Protein AF-A0A8T4J0T5-F1 (afdb_monomer_lite)

Secondary structure (DSSP, 8-state):
--TT-SSHHHHHHHHTT-----HHHHHHHHHHHSTT--SPPPPEEEEEETT-SSS-THHHHHHHHHHHHHHT--SS-SEEEEETTTEEEEEEE-TTSSEEEEEEEETT--SSEEEBGGGTB---BTTEEET--HHHHHHHHTT---

pLDDT: mean 92.58, std 10.14, range [42.34, 98.81]

InterPro domains:
  IPR029058 Alpha/Beta hydrolase fold [SSF53474] (4-144)

Organism: NCBI:txid299421

Sequence (146 aa):
QEYAASTVLAAYSCMNPGVTKTAAQWGGLVRSAYPAYTGPRPAVSVWHGTADATVVPRNAAESVKQWTDALGADQSADGTEALPGGTTRTDYTGPDGSVAVRSYLVQGMGHGTPVRPGEGCGVAGAHFLDAICSSRYIARDWGLTG

Foldseek 3Di:
DFLQDPDPVSVQVCQPPRDDDALCVLLVSVCVVPVPDPDQDAAEEAEDECAAPRRHPVVLLVVLSNQCSNQAWDSDFPDWDQDWLRKIKTFIAHPVRATRYIYIYHYPDYAADEFDVVVVQDDDDPRYHHGDNPVVVVCVSRVNPD

Structure (mmCIF, N/CA/C/O backbone):
data_AF-A0A8T4J0T5-F1
#
_entry.id   AF-A0A8T4J0T5-F1
#
loop_
_atom_site.group_PDB
_atom_site.id
_atom_site.type_symbol
_atom_site.label_atom_id
_atom_site.label_alt_id
_atom_site.label_comp_id
_atom_site.label_asym_id
_atom_site.label_entity_id
_atom_site.label_seq_id
_atom_site.pdbx_PDB_ins_code
_atom_site.Cartn_x
_atom_site.Cartn_y
_atom_site.Cartn_z
_atom_site.occupancy
_atom_site.B_iso_or_equiv
_atom_site.auth_seq_id
_atom_site.auth_comp_id
_atom_site.auth_asym_id
_atom_site.auth_atom_id
_atom_site.pdbx_PDB_model_num
ATOM 1 N N . GLN A 1 1 ? -9.525 -0.114 -2.665 1.00 42.34 1 GLN A N 1
ATOM 2 C CA . GLN A 1 1 ? -10.249 1.089 -3.124 1.00 42.34 1 GLN A CA 1
ATOM 3 C C . GLN A 1 1 ? -10.036 2.170 -2.084 1.00 42.34 1 GLN A C 1
ATOM 5 O O . GLN A 1 1 ? -10.273 1.893 -0.915 1.00 42.34 1 GLN A O 1
ATOM 10 N N . GLU A 1 2 ? -9.542 3.336 -2.490 1.00 49.06 2 GLU A N 1
ATOM 11 C CA . GLU A 1 2 ? -9.327 4.488 -1.611 1.00 49.06 2 GLU A CA 1
ATOM 12 C C . GLU A 1 2 ? -10.609 5.340 -1.595 1.00 49.06 2 GLU A C 1
ATOM 14 O O . GLU A 1 2 ? -11.077 5.767 -2.649 1.00 49.06 2 GLU A O 1
ATOM 19 N N . TYR A 1 3 ? -11.225 5.561 -0.426 1.00 58.06 3 TYR A N 1
ATOM 20 C CA . TYR A 1 3 ? -12.492 6.310 -0.275 1.00 58.06 3 TYR A CA 1
ATOM 21 C C . TYR A 1 3 ? -12.342 7.834 -0.438 1.00 58.06 3 TYR A C 1
ATOM 23 O O . TYR A 1 3 ? -12.866 8.621 0.346 1.00 58.06 3 TYR A O 1
ATOM 31 N N . ALA A 1 4 ? -11.577 8.269 -1.433 1.00 56.91 4 ALA A N 1
ATOM 32 C CA . ALA A 1 4 ? -11.151 9.652 -1.590 1.00 56.91 4 ALA A CA 1
ATOM 33 C C . ALA A 1 4 ? -12.061 10.492 -2.502 1.00 56.91 4 ALA A C 1
ATOM 35 O O . ALA A 1 4 ? -12.024 11.721 -2.434 1.00 56.91 4 ALA A O 1
ATOM 36 N N . ALA A 1 5 ? -12.907 9.859 -3.321 1.00 60.88 5 ALA A N 1
ATOM 37 C CA . ALA A 1 5 ? -13.646 10.548 -4.372 1.00 60.88 5 ALA A CA 1
ATOM 38 C C . ALA A 1 5 ? -15.096 10.073 -4.518 1.00 60.88 5 ALA A C 1
ATOM 40 O O . ALA A 1 5 ? -15.370 8.879 -4.593 1.00 60.88 5 ALA A O 1
ATOM 41 N N . SER A 1 6 ? -16.018 11.032 -4.632 1.00 71.38 6 SER A N 1
ATOM 42 C CA . SER A 1 6 ? -17.428 10.817 -4.998 1.00 71.38 6 SER A CA 1
ATOM 43 C C . SER A 1 6 ? -17.765 11.318 -6.411 1.00 71.38 6 SER A C 1
ATOM 45 O O . SER A 1 6 ? -18.902 11.199 -6.858 1.00 71.38 6 SER A O 1
ATOM 47 N N . THR A 1 7 ? -16.783 11.878 -7.127 1.00 72.12 7 THR A N 1
ATOM 48 C CA . THR A 1 7 ? -16.911 12.371 -8.507 1.00 72.12 7 THR A CA 1
ATOM 49 C C . THR A 1 7 ? -15.659 12.035 -9.315 1.00 72.12 7 THR A C 1
ATOM 51 O O . THR A 1 7 ? -14.591 11.808 -8.749 1.00 72.12 7 THR A O 1
ATOM 54 N N . VAL A 1 8 ? -15.764 12.051 -10.648 1.00 68.62 8 VAL A N 1
ATOM 55 C CA . VAL A 1 8 ? -14.625 11.814 -11.557 1.00 68.62 8 VAL A CA 1
ATOM 56 C C . VAL A 1 8 ? -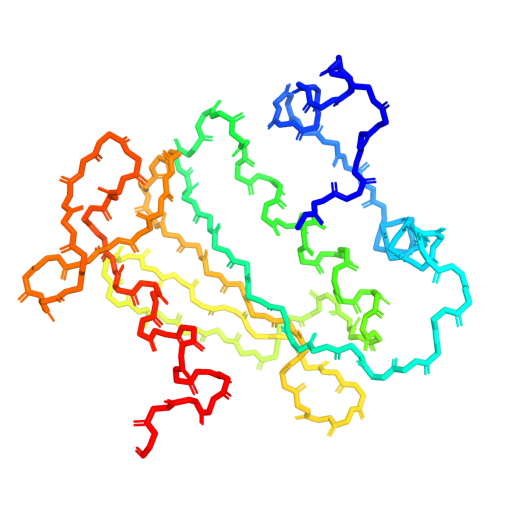13.524 12.867 -11.374 1.00 68.62 8 VAL A C 1
ATOM 58 O O . VAL A 1 8 ? -12.347 12.527 -11.329 1.00 68.62 8 VAL A O 1
ATOM 61 N N . LEU A 1 9 ? -13.891 14.140 -11.201 1.00 66.12 9 LEU A N 1
ATOM 62 C CA . LEU A 1 9 ? -12.926 15.215 -10.939 1.00 66.12 9 LEU A CA 1
ATOM 63 C C . LEU A 1 9 ? -12.209 15.020 -9.600 1.00 66.12 9 LEU A C 1
ATOM 65 O O . LEU A 1 9 ? -10.990 15.164 -9.533 1.00 66.12 9 LEU A O 1
ATOM 69 N N . ALA A 1 10 ? -12.944 14.625 -8.555 1.00 72.44 10 ALA A N 1
ATOM 70 C CA . ALA A 1 10 ? -12.334 14.271 -7.280 1.00 72.44 10 ALA A CA 1
ATOM 71 C C . ALA A 1 10 ? -11.405 13.060 -7.432 1.00 72.44 10 ALA A C 1
ATOM 73 O O . ALA A 1 10 ? -10.322 13.067 -6.858 1.00 72.44 10 ALA A O 1
ATOM 74 N N . ALA A 1 11 ? -11.773 12.062 -8.244 1.00 71.31 11 ALA A N 1
ATOM 75 C CA . ALA A 1 11 ? -10.939 10.890 -8.494 1.00 71.31 11 ALA A CA 1
ATOM 76 C C . ALA A 1 11 ? -9.603 11.285 -9.133 1.00 71.31 11 ALA A C 1
ATOM 78 O O . ALA A 1 11 ? -8.561 10.872 -8.633 1.00 71.31 11 ALA A O 1
ATOM 79 N N . TYR A 1 12 ? -9.611 12.165 -10.141 1.00 69.88 12 TYR A N 1
ATOM 80 C CA . TYR A 1 12 ? -8.373 12.684 -10.728 1.00 69.88 12 TYR A CA 1
ATOM 81 C C . TYR A 1 12 ? -7.497 13.401 -9.699 1.00 69.88 12 TYR A C 1
ATOM 83 O O . TYR A 1 12 ? -6.310 13.104 -9.622 1.00 69.88 12 TYR A O 1
ATOM 91 N N . SER A 1 13 ? -8.067 14.267 -8.855 1.00 79.75 13 SER A N 1
ATOM 92 C CA . SER A 1 13 ? -7.298 14.941 -7.797 1.00 79.75 13 SER A CA 1
ATOM 93 C C . SER A 1 13 ? -6.746 13.976 -6.741 1.00 79.75 13 SER A C 1
ATOM 95 O O . SER A 1 13 ? -5.661 14.207 -6.209 1.00 79.75 13 SER A O 1
ATOM 97 N N . CYS A 1 14 ? -7.464 12.888 -6.448 1.00 81.56 14 CYS A N 1
ATOM 98 C CA . CYS A 1 14 ? -7.005 11.836 -5.537 1.00 81.56 14 CYS A CA 1
ATOM 99 C C . CYS A 1 14 ? -5.903 10.976 -6.155 1.00 81.56 14 CYS A C 1
ATOM 101 O O . CYS A 1 14 ? -5.002 10.538 -5.456 1.00 81.56 14 CYS A O 1
ATOM 103 N N . MET A 1 15 ? -5.924 10.775 -7.470 1.00 84.00 15 MET A N 1
ATOM 104 C CA . MET A 1 15 ? -4.850 10.073 -8.166 1.00 84.00 15 MET A CA 1
ATOM 105 C C . MET A 1 15 ? -3.587 10.942 -8.252 1.00 84.00 15 MET A C 1
ATOM 107 O O . MET A 1 15 ? -2.495 10.491 -7.904 1.00 84.00 15 MET A O 1
ATOM 111 N N . ASN A 1 16 ? -3.731 12.203 -8.669 1.00 85.75 16 ASN A N 1
ATOM 112 C CA . ASN A 1 16 ? -2.635 13.153 -8.842 1.00 85.75 16 ASN A CA 1
ATOM 113 C C . ASN A 1 16 ? -3.171 14.600 -8.703 1.00 85.75 16 ASN A C 1
ATOM 115 O O . ASN A 1 16 ? -4.074 14.982 -9.451 1.00 85.75 16 ASN A O 1
ATOM 119 N N . PRO A 1 17 ? -2.671 15.419 -7.754 1.00 84.31 17 PRO A N 1
ATOM 120 C CA . PRO A 1 17 ? -1.453 15.247 -6.945 1.00 84.31 17 PRO A CA 1
ATOM 121 C C . PRO A 1 17 ? -1.611 14.375 -5.689 1.00 84.31 17 PRO A C 1
ATOM 123 O O . PRO A 1 17 ? -0.664 14.256 -4.908 1.00 84.31 17 PRO A O 1
ATOM 126 N N . GLY A 1 18 ? -2.779 13.767 -5.480 1.00 86.31 18 GLY A N 1
ATOM 127 C CA . GLY A 1 18 ? -3.093 13.032 -4.260 1.00 86.31 18 GLY A CA 1
ATOM 128 C C . GLY A 1 18 ? -3.748 13.918 -3.206 1.00 86.31 18 GLY A C 1
ATOM 129 O O . GLY A 1 18 ? -3.552 15.135 -3.165 1.00 86.31 18 GLY A O 1
ATOM 130 N N . VAL A 1 19 ? -4.530 13.298 -2.324 1.00 90.06 19 VAL A N 1
ATOM 131 C CA . VAL A 1 19 ? -5.173 13.977 -1.191 1.00 90.06 19 VAL A CA 1
ATOM 132 C C . VAL A 1 19 ? -4.556 13.457 0.095 1.00 90.06 19 VAL A C 1
ATOM 134 O O . VAL A 1 19 ? -4.463 12.258 0.300 1.00 90.06 19 VAL A O 1
ATOM 137 N N . THR A 1 20 ? -4.142 14.356 0.984 1.00 93.00 20 THR A N 1
ATOM 138 C CA . THR A 1 20 ? -3.657 13.977 2.317 1.00 93.00 20 THR A CA 1
ATOM 139 C C . THR A 1 20 ? -4.767 14.148 3.343 1.00 93.00 20 THR A C 1
ATOM 141 O O . THR A 1 20 ? -5.419 15.195 3.383 1.00 93.00 20 THR A O 1
ATOM 144 N N . LYS A 1 21 ? -4.964 13.139 4.193 1.00 93.75 21 LYS A N 1
ATOM 145 C CA . LYS A 1 21 ? -5.835 13.226 5.374 1.00 93.75 21 LYS A CA 1
ATOM 146 C C . LYS A 1 21 ? -5.154 12.605 6.591 1.00 93.75 21 LYS A C 1
ATOM 148 O O . LYS A 1 21 ? -4.099 11.970 6.491 1.00 93.75 21 LYS A O 1
ATOM 153 N N . THR A 1 22 ? -5.746 12.814 7.762 1.00 97.31 22 THR A N 1
ATOM 154 C CA . THR A 1 22 ? -5.371 12.053 8.958 1.00 97.31 22 THR A CA 1
ATOM 155 C C . THR A 1 22 ? -5.879 10.614 8.843 1.00 97.31 22 THR A C 1
ATOM 157 O O . THR A 1 22 ? -6.843 10.344 8.124 1.00 97.31 22 THR A O 1
ATOM 160 N N . ALA A 1 23 ? -5.256 9.686 9.573 1.00 97.19 23 ALA A N 1
ATOM 161 C CA . ALA A 1 23 ? -5.696 8.292 9.616 1.00 97.19 23 ALA A CA 1
ATOM 162 C C . ALA A 1 23 ? -7.171 8.181 10.056 1.00 97.19 23 ALA A C 1
ATOM 164 O O . ALA A 1 23 ? -7.972 7.573 9.352 1.00 97.19 23 ALA A O 1
ATOM 165 N N . ALA A 1 24 ? -7.563 8.921 11.101 1.00 97.44 24 ALA A N 1
ATOM 166 C CA . ALA A 1 24 ? -8.946 8.993 11.582 1.00 97.44 24 ALA A CA 1
ATOM 167 C C . ALA A 1 24 ? -9.947 9.489 10.526 1.00 97.44 24 ALA A C 1
ATOM 169 O O . ALA A 1 24 ? -11.058 8.968 10.422 1.00 97.44 24 ALA A O 1
ATOM 170 N N . GLN A 1 25 ? -9.569 10.486 9.718 1.00 96.56 25 GLN A N 1
ATOM 171 C CA . GLN A 1 25 ? -10.407 10.950 8.609 1.00 96.56 25 GLN A CA 1
ATOM 172 C C . GLN A 1 25 ? -10.558 9.861 7.544 1.00 96.56 25 GLN A C 1
ATOM 174 O O . GLN A 1 25 ? -11.664 9.633 7.053 1.00 96.56 25 GLN A O 1
ATOM 179 N N . TRP A 1 26 ? -9.471 9.170 7.198 1.00 97.00 26 TRP A N 1
ATOM 180 C CA . TRP A 1 26 ? -9.515 8.105 6.206 1.00 97.00 26 TRP A CA 1
ATOM 181 C C . TRP A 1 26 ? -10.298 6.875 6.663 1.00 97.00 26 TRP A C 1
ATOM 183 O O . TRP A 1 26 ? -11.171 6.410 5.928 1.00 97.00 26 TRP A O 1
ATOM 193 N N . GLY A 1 27 ? -10.030 6.351 7.857 1.00 95.56 27 GLY A N 1
ATOM 194 C CA . GLY A 1 27 ? -10.774 5.209 8.382 1.00 95.56 27 GLY A CA 1
ATOM 195 C C . GLY A 1 27 ? -12.221 5.572 8.713 1.00 95.56 27 GLY A C 1
ATOM 196 O O . GLY A 1 27 ? -13.119 4.745 8.543 1.00 95.56 27 GLY A O 1
ATOM 197 N N . GLY A 1 28 ? -12.493 6.837 9.057 1.00 95.25 28 GLY A N 1
ATOM 198 C CA . GLY A 1 28 ? -13.850 7.371 9.140 1.00 95.25 28 GLY A CA 1
ATOM 199 C C . GLY A 1 28 ? -14.612 7.184 7.829 1.00 95.25 28 GLY A C 1
ATOM 200 O O . GLY A 1 28 ? -15.734 6.678 7.847 1.00 95.25 28 GLY A O 1
ATOM 201 N N . LEU A 1 29 ? -13.991 7.497 6.686 1.00 94.75 29 LEU A N 1
ATOM 202 C CA . LEU A 1 29 ? -14.593 7.295 5.361 1.00 94.75 29 LEU A CA 1
ATOM 203 C C . LEU A 1 29 ? -14.853 5.808 5.065 1.00 94.75 29 LEU A C 1
ATOM 205 O O . LEU A 1 29 ? -15.932 5.475 4.578 1.00 94.75 29 LEU A O 1
ATOM 209 N N . VAL A 1 30 ? -13.934 4.909 5.438 1.00 94.31 30 VAL A N 1
ATOM 210 C CA . VAL A 1 30 ? -14.129 3.449 5.304 1.00 94.31 30 VAL A CA 1
ATOM 211 C C . VAL A 1 30 ? -15.346 2.974 6.102 1.00 94.31 30 VAL A C 1
ATOM 213 O O . VAL A 1 30 ? -16.188 2.246 5.579 1.00 94.31 30 VAL A O 1
ATOM 216 N N . ARG A 1 31 ? -15.465 3.390 7.370 1.00 92.62 31 ARG A N 1
ATOM 217 C CA . ARG A 1 31 ? -16.602 3.028 8.237 1.00 92.62 31 ARG A CA 1
ATOM 218 C C . ARG A 1 31 ? -17.917 3.626 7.728 1.00 92.62 31 ARG A C 1
ATOM 220 O O . ARG A 1 31 ? -18.945 2.957 7.757 1.00 92.62 31 ARG A O 1
ATOM 227 N N . SER A 1 32 ? -17.867 4.848 7.200 1.00 93.19 32 SER A N 1
ATOM 228 C CA . SER A 1 32 ? -19.027 5.556 6.641 1.00 93.19 32 SER A CA 1
ATOM 229 C C . SER A 1 32 ? -19.551 4.929 5.350 1.00 93.19 32 SER A C 1
ATOM 231 O O . SER A 1 32 ? -20.730 5.072 5.042 1.00 93.19 32 SER A O 1
ATOM 233 N N . ALA A 1 33 ? -18.698 4.235 4.592 1.00 91.38 33 ALA A N 1
ATOM 234 C CA . ALA A 1 33 ? -19.082 3.627 3.323 1.00 91.38 33 ALA A CA 1
ATOM 235 C C . ALA A 1 33 ? -20.084 2.474 3.477 1.00 91.38 33 ALA A C 1
ATOM 237 O O . ALA A 1 33 ? -20.888 2.237 2.578 1.00 91.38 33 ALA A O 1
ATOM 238 N N . TYR A 1 34 ? -20.063 1.775 4.617 1.00 91.38 34 TYR A N 1
ATOM 239 C CA . TYR A 1 34 ? -21.098 0.807 4.970 1.00 91.38 34 TYR A CA 1
ATOM 240 C C . TYR A 1 34 ? -21.332 0.785 6.494 1.00 91.38 34 TYR A C 1
ATOM 242 O O . TYR A 1 34 ? -20.795 -0.082 7.186 1.00 91.38 34 TYR A O 1
ATOM 250 N N . PRO A 1 35 ? -22.142 1.720 7.032 1.00 90.62 35 PRO A N 1
ATOM 251 C CA . PRO A 1 35 ? -22.261 1.940 8.479 1.00 90.62 35 PRO A CA 1
ATOM 252 C C . PRO A 1 35 ? -22.851 0.762 9.262 1.00 90.62 35 PRO A C 1
ATOM 254 O O . PRO A 1 35 ? -22.573 0.610 10.445 1.00 90.62 35 PRO A O 1
ATOM 257 N N . ALA A 1 36 ? -23.669 -0.073 8.614 1.00 93.69 36 ALA A N 1
ATOM 258 C CA . ALA A 1 36 ? -24.295 -1.235 9.246 1.00 93.69 36 ALA A CA 1
ATOM 259 C C . ALA A 1 36 ? -23.351 -2.447 9.369 1.00 93.69 36 ALA A C 1
ATOM 261 O O . ALA A 1 36 ? -23.724 -3.459 9.958 1.00 93.69 36 ALA A O 1
ATOM 262 N N . TYR A 1 37 ? -22.148 -2.379 8.795 1.00 91.62 37 TYR A N 1
ATOM 263 C CA . TYR A 1 37 ? -21.196 -3.479 8.837 1.00 91.62 37 TYR A CA 1
ATOM 264 C C . TYR A 1 37 ? -20.456 -3.534 10.174 1.00 91.62 37 TYR A C 1
ATOM 266 O O . TYR A 1 37 ? -19.661 -2.651 10.493 1.00 91.62 37 TYR A O 1
ATOM 274 N N . THR A 1 38 ? -20.666 -4.619 10.912 1.00 88.50 38 THR A N 1
ATOM 275 C CA . THR A 1 38 ? -20.026 -4.893 12.210 1.00 88.50 38 THR A CA 1
ATOM 276 C C . THR A 1 38 ? -19.181 -6.171 12.204 1.00 88.50 38 THR A C 1
ATOM 278 O O . THR A 1 38 ? -18.681 -6.587 13.246 1.00 88.50 38 THR A O 1
ATOM 281 N N . GLY A 1 39 ? -19.035 -6.811 11.039 1.00 90.50 39 GLY A N 1
ATOM 282 C CA . GLY A 1 39 ? -18.262 -8.042 10.876 1.00 90.50 39 GLY A CA 1
ATOM 283 C C . GLY A 1 39 ? -16.742 -7.822 10.834 1.00 90.50 39 GLY A C 1
ATOM 284 O O . GLY A 1 39 ? -16.274 -6.681 10.769 1.00 90.50 39 GLY A O 1
ATOM 285 N N . PRO A 1 40 ? -15.957 -8.914 10.838 1.00 89.31 40 PRO A N 1
ATOM 286 C CA . PRO A 1 40 ? -14.503 -8.845 10.742 1.00 89.31 40 PRO A CA 1
ATOM 287 C C . PRO A 1 40 ? -14.060 -8.397 9.347 1.00 89.31 40 PRO A C 1
ATOM 289 O O . PRO A 1 40 ? -14.470 -8.976 8.340 1.00 89.31 40 PRO A O 1
ATOM 292 N N . ARG A 1 41 ? -13.176 -7.399 9.281 1.00 91.19 41 ARG A N 1
ATOM 293 C CA . ARG A 1 41 ? -12.542 -6.970 8.029 1.00 91.19 41 ARG A CA 1
ATOM 294 C C . ARG A 1 41 ? -11.260 -7.775 7.785 1.00 91.19 41 ARG A C 1
ATOM 296 O O . ARG A 1 41 ? -10.513 -7.981 8.737 1.00 91.19 41 ARG A O 1
ATOM 303 N N . PRO A 1 42 ? -10.986 -8.216 6.544 1.00 92.44 42 PRO A N 1
ATOM 304 C CA . PRO A 1 42 ? -9.753 -8.930 6.238 1.00 92.44 42 PRO A CA 1
ATOM 305 C C . PRO A 1 42 ? -8.540 -7.992 6.280 1.00 92.44 42 PRO A C 1
ATOM 307 O O . PRO A 1 42 ? -8.677 -6.776 6.119 1.00 92.44 42 PRO A O 1
ATOM 310 N N . ALA A 1 43 ? -7.352 -8.582 6.416 1.00 96.19 43 ALA A N 1
ATOM 311 C CA . ALA A 1 43 ? -6.089 -7.878 6.237 1.00 96.19 43 ALA A CA 1
ATOM 312 C C . ALA A 1 43 ? -5.969 -7.279 4.824 1.00 96.19 43 ALA A C 1
ATOM 314 O O . ALA A 1 43 ? -6.470 -7.839 3.843 1.00 96.19 43 ALA A O 1
ATOM 315 N N . VAL A 1 44 ? -5.271 -6.149 4.705 1.00 98.06 44 VAL A N 1
ATOM 316 C CA . VAL A 1 44 ? -5.141 -5.396 3.450 1.00 98.06 44 VAL A CA 1
ATOM 317 C C . VAL A 1 44 ? -3.706 -5.404 2.941 1.00 98.06 44 VAL A C 1
ATOM 319 O O . VAL A 1 44 ? -2.767 -5.100 3.672 1.00 98.06 44 VAL A O 1
ATOM 322 N N . SER A 1 45 ? -3.549 -5.701 1.650 1.00 98.12 45 SER A N 1
ATOM 323 C CA . SER A 1 45 ? -2.275 -5.622 0.936 1.00 98.12 45 SER A CA 1
ATOM 324 C C . SER A 1 45 ? -2.258 -4.396 0.018 1.00 98.12 45 SER A C 1
ATOM 326 O O . SER A 1 45 ? -3.118 -4.258 -0.853 1.00 98.12 45 SER A O 1
ATOM 328 N N . VAL A 1 46 ? -1.293 -3.499 0.221 1.00 98.31 46 VAL A N 1
ATOM 329 C CA . VAL A 1 46 ? -1.086 -2.277 -0.569 1.00 98.31 46 VAL A CA 1
ATOM 330 C C . VAL A 1 46 ? 0.150 -2.470 -1.441 1.00 98.31 46 VAL A C 1
ATOM 332 O O . VAL A 1 46 ? 1.217 -2.759 -0.917 1.00 98.31 46 VAL A O 1
ATOM 335 N N . TRP A 1 47 ? 0.022 -2.295 -2.756 1.00 98.44 47 TRP A N 1
ATOM 336 C CA . TRP A 1 47 ? 1.130 -2.410 -3.712 1.00 98.44 47 TRP A CA 1
ATOM 337 C C . TRP A 1 47 ? 1.257 -1.122 -4.508 1.00 98.44 47 TRP A C 1
ATOM 339 O O . TRP A 1 47 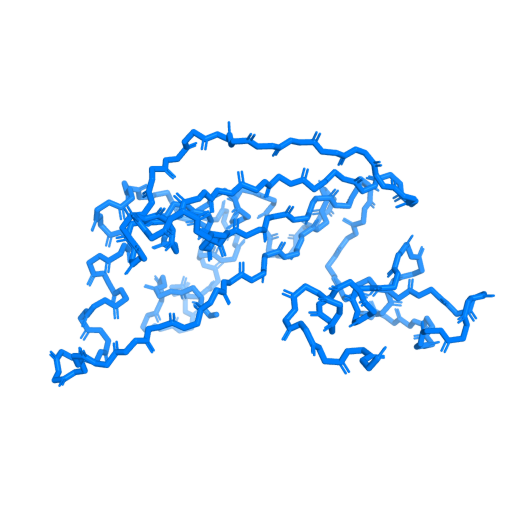? 0.272 -0.669 -5.088 1.00 98.44 47 TRP A O 1
ATOM 349 N N . HIS A 1 48 ? 2.461 -0.550 -4.562 1.00 98.50 48 HIS A N 1
ATOM 350 C CA . HIS A 1 48 ? 2.690 0.705 -5.274 1.00 98.50 48 HIS A CA 1
ATOM 351 C C . HIS A 1 48 ? 4.091 0.791 -5.875 1.00 98.50 48 HIS A C 1
ATOM 353 O O . HIS A 1 48 ? 5.071 0.363 -5.266 1.00 98.50 48 HIS A O 1
ATOM 359 N N . GLY A 1 49 ? 4.198 1.379 -7.066 1.00 98.12 49 GLY A N 1
ATOM 360 C CA . GLY A 1 49 ? 5.478 1.674 -7.707 1.00 98.12 49 GLY A CA 1
ATOM 361 C C . GLY A 1 49 ? 6.010 3.062 -7.347 1.00 98.12 49 GLY A C 1
ATOM 362 O O . GLY A 1 49 ? 5.274 4.046 -7.381 1.00 98.12 49 GLY A O 1
ATOM 363 N N . THR A 1 50 ? 7.297 3.194 -7.020 1.00 98.25 50 THR A N 1
ATOM 364 C CA . THR A 1 50 ? 7.846 4.499 -6.593 1.00 98.25 50 THR A CA 1
ATOM 365 C C . THR A 1 50 ? 7.990 5.520 -7.729 1.00 98.25 50 THR A C 1
ATOM 367 O O . THR A 1 50 ? 8.321 6.671 -7.459 1.00 98.25 50 THR A O 1
ATOM 370 N N . ALA A 1 51 ? 7.778 5.115 -8.983 1.00 97.56 51 ALA A N 1
ATOM 371 C CA . ALA A 1 51 ? 7.813 5.971 -10.169 1.00 97.56 51 ALA A CA 1
ATOM 372 C C . ALA A 1 51 ? 6.427 6.111 -10.835 1.00 97.56 51 ALA A C 1
ATOM 374 O O . ALA A 1 51 ? 6.333 6.516 -11.994 1.00 97.56 51 ALA A O 1
ATOM 375 N N . ASP A 1 52 ? 5.345 5.763 -10.131 1.00 97.25 52 ASP A N 1
ATOM 376 C CA . ASP A 1 52 ? 3.980 5.917 -10.636 1.00 97.25 52 ASP A CA 1
ATOM 377 C C . ASP A 1 52 ? 3.612 7.406 -10.797 1.00 97.25 52 ASP A C 1
ATOM 379 O O . ASP A 1 52 ? 3.497 8.152 -9.825 1.00 97.25 52 ASP A O 1
ATOM 383 N N . ALA A 1 53 ? 3.437 7.846 -12.044 1.00 94.69 53 ALA A N 1
ATOM 384 C CA . ALA A 1 53 ? 3.036 9.213 -12.382 1.00 94.69 53 ALA A CA 1
ATOM 385 C C . ALA A 1 53 ? 1.512 9.381 -12.553 1.00 94.69 53 ALA A C 1
ATOM 387 O O . ALA A 1 53 ? 1.024 10.506 -12.695 1.00 94.69 53 ALA A O 1
ATOM 388 N N . THR A 1 54 ? 0.755 8.281 -12.551 1.00 93.44 54 THR A N 1
ATOM 389 C CA . THR A 1 54 ? -0.704 8.265 -12.708 1.00 93.44 54 THR A CA 1
ATOM 390 C C . THR A 1 54 ? -1.386 8.344 -11.350 1.00 93.44 54 THR A C 1
ATOM 392 O O . THR A 1 54 ? -2.216 9.224 -11.137 1.00 93.44 54 THR A O 1
ATOM 395 N N . VAL A 1 55 ? -1.004 7.465 -10.424 1.00 95.25 55 VAL A N 1
ATOM 396 C CA . VAL A 1 55 ? -1.419 7.496 -9.022 1.00 95.25 55 VAL A CA 1
ATOM 397 C C . VAL A 1 55 ? -0.162 7.713 -8.203 1.00 95.25 55 VAL A C 1
ATOM 399 O O . VAL A 1 55 ? 0.618 6.789 -7.999 1.00 95.25 55 VAL A O 1
ATOM 402 N N . VAL A 1 56 ? 0.075 8.946 -7.761 1.00 95.38 56 VAL A N 1
ATOM 403 C CA . VAL A 1 56 ? 1.391 9.309 -7.213 1.00 95.38 56 VAL A CA 1
ATOM 404 C C . VAL A 1 56 ? 1.754 8.467 -5.978 1.00 95.38 56 VAL A C 1
ATOM 406 O O . VAL A 1 56 ? 0.856 8.117 -5.205 1.00 95.38 56 VAL A O 1
ATOM 409 N N . PRO A 1 57 ? 3.048 8.182 -5.712 1.00 95.88 57 PRO A N 1
ATOM 410 C CA . PRO A 1 57 ? 3.461 7.243 -4.659 1.00 95.88 57 PRO A CA 1
ATOM 411 C C . PRO A 1 57 ? 3.002 7.618 -3.245 1.00 95.88 57 PRO A C 1
ATOM 413 O O . PRO A 1 57 ? 2.918 6.763 -2.366 1.00 95.88 57 PRO A O 1
ATOM 416 N N . ARG A 1 58 ? 2.657 8.892 -3.014 1.00 95.19 58 ARG A N 1
ATOM 417 C CA . ARG A 1 58 ? 2.037 9.358 -1.765 1.00 95.19 58 ARG A CA 1
ATOM 418 C C . ARG A 1 58 ? 0.774 8.564 -1.410 1.00 95.19 58 ARG A C 1
ATOM 420 O O . ARG A 1 58 ? 0.553 8.317 -0.229 1.00 95.19 58 ARG A O 1
ATOM 427 N N . ASN A 1 59 ? -0.016 8.139 -2.397 1.00 96.25 59 ASN A N 1
ATOM 428 C CA . ASN A 1 59 ? -1.260 7.401 -2.159 1.00 96.25 59 ASN A CA 1
ATOM 429 C C . ASN A 1 59 ? -1.025 6.038 -1.484 1.00 96.25 59 ASN A C 1
ATOM 431 O O . ASN A 1 59 ? -1.901 5.554 -0.771 1.00 96.25 59 ASN A O 1
ATOM 435 N N . ALA A 1 60 ? 0.173 5.450 -1.601 1.00 96.81 60 ALA A N 1
ATOM 436 C CA . ALA A 1 60 ? 0.530 4.257 -0.834 1.00 96.81 60 ALA A CA 1
ATOM 437 C C . ALA A 1 60 ? 0.512 4.535 0.679 1.00 96.81 60 ALA A C 1
ATOM 439 O O . ALA A 1 60 ? -0.058 3.769 1.455 1.00 96.81 60 ALA A O 1
ATOM 440 N N . ALA A 1 61 ? 1.083 5.668 1.102 1.00 97.00 61 ALA A N 1
ATOM 441 C CA . ALA A 1 61 ? 1.088 6.081 2.504 1.00 97.00 61 ALA A CA 1
ATOM 442 C C . ALA A 1 61 ? -0.316 6.476 2.991 1.00 97.00 61 ALA A C 1
ATOM 444 O O . ALA A 1 61 ? -0.683 6.172 4.125 1.00 97.00 61 ALA A O 1
ATOM 445 N N . GLU A 1 62 ? -1.126 7.113 2.142 1.00 97.81 62 GLU A N 1
ATOM 446 C CA . GLU A 1 62 ? -2.523 7.433 2.470 1.00 97.81 62 GLU A CA 1
ATOM 447 C C . GLU A 1 62 ? -3.386 6.166 2.592 1.00 97.81 62 GLU A C 1
ATOM 449 O O . GLU A 1 62 ? -4.170 6.049 3.534 1.00 97.81 62 GLU A O 1
ATOM 454 N N . SER A 1 63 ? -3.155 5.160 1.743 1.00 98.00 63 SER A N 1
ATOM 455 C CA . SER A 1 63 ? -3.773 3.835 1.863 1.00 98.00 63 SER A CA 1
ATOM 456 C C . SER A 1 63 ? -3.376 3.133 3.165 1.00 98.00 63 SER A C 1
ATOM 458 O O . SER A 1 63 ? -4.237 2.577 3.845 1.00 98.00 63 SER A O 1
ATOM 460 N N . VAL A 1 64 ? -2.102 3.196 3.570 1.00 98.44 64 VAL A N 1
ATOM 461 C CA . VAL A 1 64 ? -1.667 2.665 4.874 1.00 98.44 64 VAL A CA 1
ATOM 462 C C . VAL A 1 64 ? -2.404 3.366 6.016 1.00 98.44 64 VAL A C 1
ATOM 464 O O . VAL A 1 64 ? -2.986 2.686 6.857 1.00 98.44 64 VAL A O 1
ATOM 467 N N . LYS A 1 65 ? -2.469 4.706 6.030 1.00 98.44 65 LYS A N 1
ATOM 468 C CA . LYS A 1 65 ? -3.236 5.459 7.044 1.00 98.44 65 LYS A CA 1
ATOM 469 C C . LYS A 1 65 ? -4.705 5.042 7.083 1.00 98.44 65 LYS A C 1
ATOM 471 O O . LYS A 1 65 ? -5.271 4.878 8.157 1.00 98.44 65 LYS A O 1
ATOM 476 N N . GLN A 1 66 ? -5.319 4.889 5.913 1.00 97.81 66 GLN A N 1
ATOM 477 C CA . GLN A 1 66 ? -6.717 4.506 5.788 1.00 97.81 66 GLN A CA 1
ATOM 478 C C . GLN A 1 66 ? -7.003 3.153 6.417 1.00 97.81 66 GLN A C 1
ATOM 480 O O . GLN A 1 66 ? -7.929 3.029 7.218 1.00 97.81 66 GLN A O 1
ATOM 485 N N . TRP A 1 67 ? -6.235 2.142 6.026 1.00 98.06 67 TRP A N 1
ATOM 486 C CA . TRP A 1 67 ? -6.527 0.775 6.423 1.00 98.06 67 TRP A CA 1
ATOM 487 C C . TRP A 1 67 ? -6.051 0.465 7.835 1.00 98.06 67 TRP A C 1
ATOM 489 O O . TRP A 1 67 ? -6.739 -0.278 8.525 1.00 98.06 67 TRP A O 1
ATOM 499 N N . THR A 1 68 ? -4.965 1.084 8.307 1.00 98.31 68 THR A N 1
ATOM 500 C CA . THR A 1 68 ? -4.538 0.941 9.709 1.00 98.31 68 THR A CA 1
ATOM 501 C C . THR A 1 68 ? -5.606 1.484 10.658 1.00 98.31 68 THR A C 1
ATOM 503 O O . THR A 1 68 ? -6.088 0.734 11.501 1.00 98.31 68 THR A O 1
ATOM 506 N N . ASP A 1 69 ? -6.114 2.704 10.440 1.00 97.88 69 ASP A N 1
ATOM 507 C CA . ASP A 1 69 ? -7.214 3.247 11.256 1.00 97.88 69 ASP A CA 1
ATOM 508 C C . ASP A 1 69 ? -8.512 2.435 11.126 1.00 97.88 69 ASP A C 1
ATOM 510 O O . ASP A 1 69 ? -9.220 2.214 12.109 1.00 97.88 69 ASP A O 1
ATOM 514 N N . ALA A 1 70 ? -8.847 1.961 9.920 1.00 96.31 70 ALA A N 1
ATOM 515 C CA . ALA A 1 70 ? -10.048 1.154 9.706 1.00 96.31 70 ALA A CA 1
ATOM 516 C C . ALA A 1 70 ? -9.995 -0.220 10.397 1.00 96.31 70 ALA A C 1
ATOM 518 O O . ALA A 1 70 ? -11.055 -0.765 10.716 1.00 96.31 70 ALA A O 1
ATOM 519 N N . LEU A 1 71 ? -8.794 -0.767 10.603 1.00 96.50 71 LEU A N 1
ATOM 520 C CA . LEU A 1 71 ? -8.544 -2.080 11.206 1.00 96.50 71 LEU A CA 1
ATOM 521 C C . LEU A 1 71 ? -8.054 -1.996 12.663 1.00 96.50 71 LEU A C 1
ATOM 523 O O . LEU A 1 71 ? -7.859 -3.027 13.298 1.00 96.50 71 LEU A O 1
ATOM 527 N N . GLY A 1 72 ? -7.888 -0.787 13.209 1.00 96.19 72 GLY A N 1
ATOM 528 C CA . GLY A 1 72 ? -7.462 -0.565 14.594 1.00 96.19 72 GLY A CA 1
ATOM 529 C C . GLY A 1 72 ? -5.957 -0.720 14.844 1.00 96.19 72 GLY A C 1
ATOM 530 O O . GLY A 1 72 ? -5.562 -0.829 16.000 1.00 96.19 72 GLY A O 1
ATOM 531 N N . ALA A 1 73 ? -5.134 -0.735 13.795 1.00 97.81 73 ALA A N 1
ATOM 532 C CA . ALA A 1 73 ? -3.676 -0.674 13.896 1.00 97.81 73 ALA A CA 1
ATOM 533 C C . ALA A 1 73 ? -3.192 0.786 13.975 1.00 97.81 73 ALA A C 1
ATOM 535 O O . ALA A 1 73 ? -3.890 1.710 13.539 1.00 97.81 73 ALA A O 1
ATOM 536 N N . ASP A 1 74 ? -1.980 1.001 14.485 1.00 96.94 74 ASP A N 1
ATOM 537 C CA . ASP A 1 74 ? -1.312 2.298 14.376 1.00 96.94 74 ASP A CA 1
ATOM 538 C C . ASP A 1 74 ? -0.535 2.428 13.048 1.00 96.94 74 ASP A C 1
ATOM 540 O O . ASP A 1 74 ? -0.594 1.565 12.170 1.00 96.94 74 ASP A O 1
ATOM 544 N N . GLN A 1 75 ? 0.119 3.574 12.841 1.00 96.31 75 GLN A N 1
ATOM 545 C CA . GLN A 1 75 ? 0.907 3.848 11.633 1.00 96.31 75 GLN A CA 1
ATOM 546 C C . GLN A 1 75 ? 2.412 3.593 11.835 1.00 96.31 75 GLN A C 1
ATOM 548 O O . GLN A 1 75 ? 3.215 3.978 10.980 1.00 96.31 75 GLN A O 1
ATOM 553 N N . SER A 1 76 ? 2.806 2.983 12.954 1.00 97.75 76 SER A N 1
ATOM 554 C CA . SER A 1 76 ? 4.174 2.545 13.204 1.00 97.75 76 SER A CA 1
ATOM 555 C C . SER A 1 76 ? 4.414 1.211 12.507 1.00 97.75 76 SER A C 1
ATOM 557 O O . SER A 1 76 ? 3.583 0.313 12.539 1.00 97.75 76 SER A O 1
ATOM 559 N N . ALA A 1 77 ? 5.558 1.079 11.844 1.00 97.94 77 ALA A N 1
ATOM 560 C CA . ALA A 1 77 ? 5.934 -0.192 11.243 1.00 97.94 77 ALA A CA 1
ATOM 561 C C . ALA A 1 77 ? 6.362 -1.181 12.336 1.00 97.94 77 ALA A C 1
ATOM 563 O O . ALA A 1 77 ? 7.255 -0.868 13.123 1.00 97.94 77 ALA A O 1
ATOM 564 N N . ASP A 1 78 ? 5.800 -2.387 12.318 1.00 98.50 78 ASP A N 1
ATOM 565 C CA . ASP A 1 78 ? 6.202 -3.484 13.211 1.00 98.50 78 ASP A CA 1
ATOM 566 C C . ASP A 1 78 ? 7.239 -4.408 12.566 1.00 98.50 78 ASP A C 1
ATOM 568 O O . ASP A 1 78 ? 7.963 -5.141 13.238 1.00 98.50 78 ASP A O 1
ATOM 572 N N . GLY A 1 79 ? 7.336 -4.369 11.237 1.00 97.88 79 GLY A N 1
ATOM 573 C CA . GLY A 1 79 ? 8.312 -5.133 10.478 1.00 97.88 79 GLY A CA 1
ATOM 574 C C . GLY A 1 79 ? 8.605 -4.475 9.142 1.00 97.88 79 GLY A C 1
ATOM 575 O O . GLY A 1 79 ? 7.728 -3.886 8.514 1.00 97.88 79 GLY A O 1
ATOM 576 N N . THR A 1 80 ? 9.854 -4.560 8.694 1.00 98.25 80 THR A N 1
ATOM 577 C CA . THR A 1 80 ? 10.259 -4.134 7.351 1.00 98.25 80 THR A CA 1
ATOM 578 C C . THR A 1 80 ? 11.241 -5.142 6.776 1.00 98.25 80 THR A C 1
ATOM 580 O O . THR A 1 80 ? 12.173 -5.563 7.457 1.00 98.25 80 THR A O 1
ATOM 583 N N . GLU A 1 81 ? 11.031 -5.534 5.524 1.00 98.31 81 GLU A N 1
ATOM 584 C CA . GLU A 1 81 ? 11.847 -6.529 4.832 1.00 98.31 81 GLU A CA 1
ATOM 585 C C . GLU A 1 81 ? 12.128 -6.088 3.393 1.00 98.31 81 GLU A C 1
ATOM 587 O O . GLU A 1 81 ? 11.231 -5.630 2.682 1.00 98.31 81 GLU A O 1
ATOM 592 N N . ALA A 1 82 ? 13.373 -6.257 2.949 1.00 98.44 82 ALA A N 1
ATOM 593 C CA . ALA A 1 82 ? 13.739 -6.104 1.548 1.00 98.44 82 ALA A CA 1
ATOM 594 C C . ALA A 1 82 ? 13.465 -7.408 0.786 1.00 98.44 82 ALA A C 1
ATOM 596 O O . ALA A 1 82 ? 13.873 -8.489 1.202 1.00 98.44 82 ALA A O 1
ATOM 597 N N . LEU A 1 83 ? 12.797 -7.291 -0.354 1.00 97.94 83 LEU A N 1
ATOM 598 C CA . LEU A 1 83 ? 12.392 -8.382 -1.230 1.00 97.94 83 LEU A CA 1
ATOM 599 C C . LEU A 1 83 ? 12.995 -8.201 -2.637 1.00 97.94 83 LEU A C 1
ATOM 601 O O . LEU A 1 83 ? 13.470 -7.112 -2.984 1.00 97.94 83 LEU A O 1
ATOM 605 N N . PRO A 1 84 ? 12.969 -9.247 -3.485 1.00 95.56 84 PRO A N 1
ATOM 606 C CA . PRO A 1 84 ? 13.436 -9.153 -4.864 1.00 95.56 84 PRO A CA 1
ATOM 607 C C . PRO A 1 84 ? 12.763 -8.035 -5.675 1.00 95.56 84 PRO A C 1
ATOM 609 O O . PRO A 1 84 ? 11.678 -7.550 -5.351 1.00 95.56 84 PRO A O 1
ATOM 612 N N . GLY A 1 85 ? 13.420 -7.628 -6.763 1.00 93.44 85 GLY A N 1
ATOM 613 C CA . GLY A 1 85 ? 12.897 -6.581 -7.646 1.00 93.44 85 GLY A CA 1
ATOM 614 C C . GLY A 1 85 ? 12.915 -5.177 -7.039 1.00 93.44 85 GLY A C 1
ATOM 615 O O . GLY A 1 85 ? 12.134 -4.336 -7.465 1.00 93.44 85 GLY A O 1
ATOM 616 N N . GLY A 1 86 ? 13.763 -4.932 -6.032 1.00 96.94 86 GLY A N 1
ATOM 617 C CA . GLY A 1 86 ? 13.817 -3.643 -5.337 1.00 96.94 86 GLY A CA 1
ATOM 618 C C . GLY A 1 86 ? 12.540 -3.349 -4.550 1.00 96.94 86 GLY A C 1
ATOM 619 O O . GLY A 1 86 ? 12.115 -2.199 -4.477 1.00 96.94 86 GLY A O 1
ATOM 620 N N . THR A 1 87 ? 11.889 -4.386 -4.018 1.00 98.50 87 THR A N 1
ATOM 621 C CA . THR A 1 87 ? 10.620 -4.241 -3.300 1.00 98.50 87 THR A CA 1
ATOM 622 C C . THR A 1 87 ? 10.870 -4.153 -1.800 1.00 98.50 87 THR A C 1
ATOM 624 O O . THR A 1 87 ? 11.524 -5.024 -1.239 1.00 98.50 87 THR A O 1
ATOM 627 N N . THR A 1 88 ? 10.305 -3.157 -1.128 1.00 98.69 88 THR A N 1
ATOM 628 C CA . THR A 1 88 ? 10.278 -3.086 0.340 1.00 98.69 88 THR A CA 1
ATOM 629 C C . THR A 1 88 ? 8.897 -3.483 0.834 1.00 98.69 88 THR A C 1
ATOM 631 O O . THR A 1 88 ? 7.905 -2.886 0.416 1.00 98.69 88 THR A O 1
ATOM 634 N N . ARG A 1 89 ? 8.834 -4.473 1.728 1.00 98.69 89 ARG A N 1
ATOM 635 C CA . ARG A 1 89 ? 7.625 -4.844 2.466 1.00 98.69 89 ARG A CA 1
ATOM 636 C C . ARG A 1 89 ? 7.633 -4.187 3.841 1.00 98.69 89 ARG A C 1
ATOM 638 O O . ARG A 1 89 ? 8.651 -4.256 4.526 1.00 98.69 89 ARG A O 1
ATOM 645 N N . THR A 1 90 ? 6.505 -3.632 4.265 1.00 98.81 90 THR A N 1
ATOM 646 C CA . THR A 1 90 ? 6.303 -3.085 5.613 1.00 98.81 90 THR A CA 1
ATOM 647 C C . THR A 1 90 ? 4.994 -3.601 6.198 1.00 98.81 90 THR A C 1
ATOM 649 O O . THR A 1 90 ? 3.954 -3.517 5.542 1.00 98.81 90 THR A O 1
ATOM 652 N N . ASP A 1 91 ? 5.051 -4.117 7.423 1.00 98.69 91 ASP A N 1
ATOM 653 C CA . ASP A 1 91 ? 3.933 -4.767 8.108 1.00 98.69 91 ASP A CA 1
ATOM 654 C C . ASP A 1 91 ? 3.445 -3.900 9.280 1.00 98.69 91 ASP A C 1
ATOM 656 O O . ASP A 1 91 ? 4.260 -3.340 10.017 1.00 98.69 91 ASP A O 1
ATOM 660 N N . TYR A 1 92 ? 2.121 -3.818 9.434 1.00 98.62 92 TYR A N 1
ATOM 661 C CA . TYR A 1 92 ? 1.414 -3.103 10.499 1.00 98.62 92 TYR A CA 1
ATOM 662 C C . TYR A 1 92 ? 0.440 -4.066 11.178 1.00 98.62 92 TYR A C 1
ATOM 664 O O . TYR A 1 92 ? -0.434 -4.652 10.523 1.00 98.62 92 TYR A O 1
ATOM 672 N N . THR A 1 93 ? 0.596 -4.241 12.480 1.00 98.38 93 THR A N 1
ATOM 673 C CA . THR A 1 93 ? -0.083 -5.259 13.281 1.00 98.38 93 THR A CA 1
ATOM 674 C C . THR A 1 93 ? -1.335 -4.677 13.919 1.00 98.38 93 THR A C 1
ATOM 676 O O . THR A 1 93 ? -1.341 -3.559 14.432 1.00 98.38 93 THR A O 1
ATOM 679 N N . GLY A 1 94 ? -2.430 -5.428 13.850 1.00 96.94 94 GLY A N 1
ATOM 680 C CA . GLY A 1 94 ? -3.691 -5.066 14.477 1.00 96.94 94 GLY A CA 1
ATOM 681 C C . GLY A 1 94 ? -3.753 -5.448 15.961 1.00 96.94 94 GLY A C 1
ATOM 682 O O . GLY A 1 94 ? -2.854 -6.103 16.491 1.00 96.94 94 GLY A O 1
ATOM 683 N N . PRO A 1 95 ? -4.859 -5.104 16.641 1.00 94.88 95 PRO A N 1
ATOM 684 C CA . PRO A 1 95 ? -5.060 -5.408 18.060 1.00 94.88 95 PRO A CA 1
ATOM 685 C C . PRO A 1 95 ? -5.051 -6.903 18.411 1.00 94.88 95 PRO A C 1
ATOM 687 O O . PRO A 1 95 ? -4.844 -7.258 19.568 1.00 94.88 95 PRO A O 1
ATOM 690 N N . ASP A 1 96 ? -5.299 -7.780 17.436 1.00 93.25 96 ASP A N 1
ATOM 691 C CA . ASP A 1 96 ? -5.292 -9.236 17.608 1.00 93.25 96 ASP A CA 1
ATOM 692 C C . ASP A 1 96 ? -3.894 -9.866 17.455 1.00 93.25 96 ASP A C 1
ATOM 694 O O . ASP A 1 96 ? -3.751 -11.085 17.551 1.00 93.25 96 ASP A O 1
ATOM 698 N N . GLY A 1 97 ? -2.859 -9.047 17.230 1.00 94.69 97 GLY A N 1
ATOM 699 C CA . GLY A 1 97 ? -1.484 -9.495 17.018 1.00 94.69 97 GLY A CA 1
ATOM 700 C C . GLY A 1 97 ? -1.208 -10.035 15.612 1.00 94.69 97 GLY A C 1
ATOM 701 O O . GLY A 1 97 ? -0.092 -10.479 15.343 1.00 94.69 97 GLY A O 1
ATOM 702 N N . SER A 1 98 ? -2.192 -10.003 14.707 1.00 95.69 98 SER A N 1
ATOM 703 C CA . SER A 1 98 ? -2.026 -10.373 13.301 1.00 95.69 98 SER A CA 1
ATOM 704 C C . SER A 1 98 ? -1.723 -9.150 12.427 1.00 95.69 98 SER A C 1
ATOM 706 O O . SER A 1 98 ? -2.017 -8.010 12.788 1.00 95.69 98 SER A O 1
ATOM 708 N N . VAL A 1 99 ? -1.119 -9.365 11.255 1.00 97.94 99 VAL A N 1
ATOM 709 C CA . VAL A 1 99 ? -0.836 -8.273 10.308 1.00 97.94 99 VAL A CA 1
ATOM 710 C C . VAL A 1 99 ? -2.148 -7.766 9.711 1.00 97.94 99 VAL A C 1
ATOM 712 O O . VAL A 1 99 ? -2.782 -8.456 8.916 1.00 97.94 99 VAL A O 1
ATOM 715 N N . ALA A 1 100 ? -2.527 -6.538 10.061 1.00 97.81 100 ALA A N 1
ATOM 716 C CA . ALA A 1 100 ? -3.731 -5.879 9.567 1.00 97.81 100 ALA A CA 1
ATOM 717 C C . ALA A 1 100 ? -3.494 -5.223 8.201 1.00 97.81 100 ALA A C 1
ATOM 719 O O . ALA A 1 100 ? -4.328 -5.317 7.298 1.00 97.81 100 ALA A O 1
ATOM 720 N N . VAL A 1 101 ? -2.342 -4.571 8.028 1.00 98.62 101 VAL A N 1
ATOM 721 C CA . VAL A 1 101 ? -1.959 -3.931 6.767 1.00 98.62 101 VA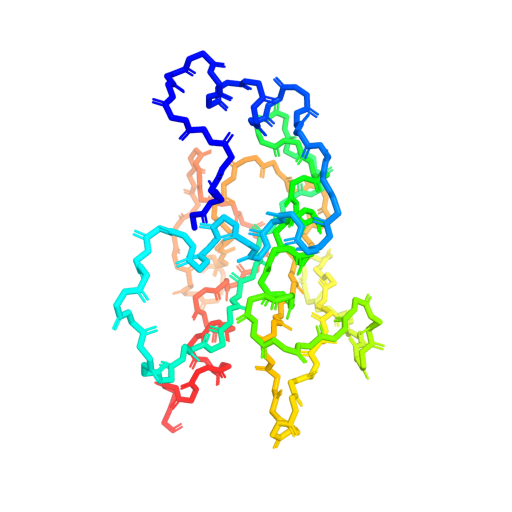L A CA 1
ATOM 722 C C . VAL A 1 101 ? -0.541 -4.325 6.408 1.00 98.62 101 VAL A C 1
ATOM 724 O O . VAL A 1 101 ? 0.356 -4.322 7.245 1.00 98.62 101 VAL A O 1
ATOM 727 N N . ARG A 1 102 ? -0.330 -4.624 5.132 1.00 98.62 102 ARG A N 1
ATOM 728 C CA . ARG A 1 102 ? 0.985 -4.888 4.567 1.00 98.62 102 ARG A CA 1
ATOM 729 C C . ARG A 1 102 ? 1.188 -4.052 3.319 1.00 98.62 102 ARG A C 1
ATOM 731 O O . ARG A 1 102 ? 0.412 -4.152 2.370 1.00 98.62 102 ARG A O 1
ATOM 738 N N . SER A 1 103 ? 2.227 -3.232 3.325 1.00 98.56 103 SER A N 1
ATOM 739 C CA . SER A 1 103 ? 2.596 -2.360 2.215 1.00 98.56 103 SER A CA 1
ATOM 740 C C . SER A 1 103 ? 3.782 -2.929 1.449 1.00 98.56 103 SER A C 1
ATOM 742 O O . SER A 1 103 ? 4.720 -3.441 2.053 1.00 98.56 103 SER A O 1
ATOM 744 N N . TYR A 1 104 ? 3.744 -2.807 0.128 1.00 98.75 104 TYR A N 1
ATOM 745 C CA . TYR A 1 104 ? 4.786 -3.188 -0.809 1.00 98.75 104 TYR A CA 1
ATOM 746 C C . TYR A 1 104 ? 5.110 -2.000 -1.710 1.00 98.75 104 TYR A C 1
ATOM 748 O O . TYR A 1 104 ? 4.296 -1.601 -2.547 1.00 98.75 104 TYR A O 1
ATOM 756 N N . LEU A 1 105 ? 6.315 -1.456 -1.564 1.00 98.56 105 LEU A N 1
ATOM 757 C CA . LEU A 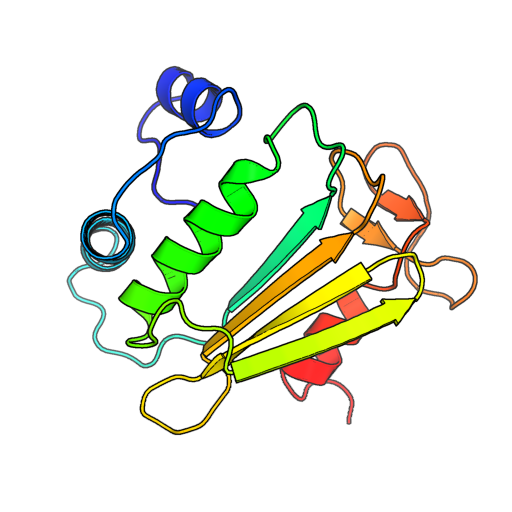1 105 ? 6.832 -0.402 -2.432 1.00 98.56 105 LEU A CA 1
ATOM 758 C C . LEU A 1 105 ? 7.873 -0.977 -3.383 1.00 98.56 105 LEU A C 1
ATOM 760 O O . LEU A 1 105 ? 8.917 -1.445 -2.941 1.00 98.56 105 LEU A O 1
ATOM 764 N N . VAL A 1 106 ? 7.590 -0.926 -4.683 1.00 98.56 106 VAL A N 1
ATOM 765 C CA . VAL A 1 106 ? 8.457 -1.464 -5.737 1.00 98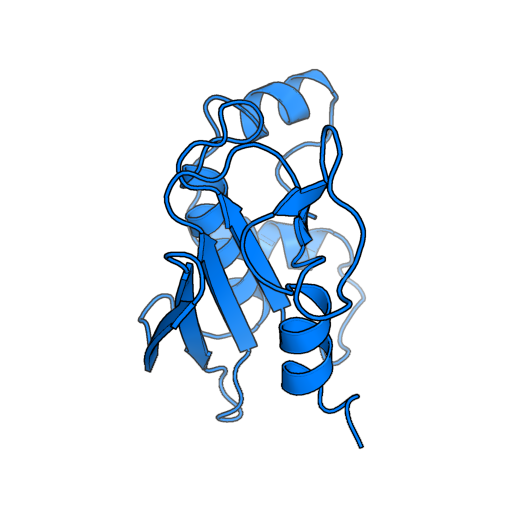.56 106 VAL A CA 1
ATOM 766 C C . VAL A 1 106 ? 9.273 -0.327 -6.347 1.00 98.56 106 VAL A C 1
ATOM 768 O O . VAL A 1 106 ? 8.734 0.549 -7.036 1.00 98.56 106 VAL A O 1
ATOM 771 N N . GLN A 1 107 ? 10.577 -0.313 -6.074 1.00 98.38 107 GLN A N 1
ATOM 772 C CA . GLN A 1 107 ? 11.471 0.755 -6.508 1.00 98.38 107 GLN A CA 1
ATOM 773 C C . GLN A 1 107 ? 11.537 0.853 -8.038 1.00 98.38 107 GLN A C 1
ATOM 775 O O . GLN A 1 107 ? 11.781 -0.124 -8.738 1.00 98.38 107 GLN A O 1
ATOM 780 N N . GLY A 1 108 ? 11.337 2.063 -8.562 1.00 97.50 108 GLY A N 1
ATOM 781 C CA . GLY A 1 108 ? 11.423 2.374 -9.993 1.00 97.50 108 GLY A CA 1
ATOM 782 C C . GLY A 1 108 ? 10.228 1.907 -10.830 1.00 97.50 108 GLY A C 1
ATOM 783 O O . GLY A 1 108 ? 10.163 2.230 -12.013 1.00 97.50 108 GLY A O 1
ATOM 784 N N . MET A 1 109 ? 9.266 1.189 -10.244 1.00 98.00 109 MET A N 1
ATOM 785 C CA . MET A 1 109 ? 8.077 0.726 -10.958 1.00 98.00 109 MET A CA 1
ATOM 786 C C . MET A 1 109 ? 7.093 1.883 -11.204 1.00 98.00 109 MET A C 1
ATOM 788 O O . MET A 1 109 ? 6.859 2.702 -10.314 1.00 98.00 109 MET A O 1
ATOM 792 N N . GLY A 1 110 ? 6.526 1.943 -12.412 1.00 96.44 110 GLY A N 1
ATOM 793 C CA . GLY A 1 110 ? 5.465 2.882 -12.793 1.00 96.44 110 GLY A CA 1
ATOM 794 C C . GLY A 1 110 ? 4.055 2.377 -12.454 1.00 96.44 110 GLY A C 1
ATOM 795 O O . GLY A 1 110 ? 3.882 1.520 -11.589 1.00 96.44 110 GLY A O 1
ATOM 796 N N . HIS A 1 111 ? 3.045 2.889 -13.163 1.00 97.00 111 HIS A N 1
ATOM 797 C CA . HIS A 1 111 ? 1.642 2.519 -12.947 1.00 97.00 111 HIS A CA 1
ATOM 798 C C . HIS A 1 111 ? 1.307 1.129 -13.510 1.00 97.00 111 HIS A C 1
ATOM 800 O O . HIS A 1 111 ? 1.124 0.959 -14.721 1.00 97.00 111 HIS A O 1
ATOM 806 N N . GLY A 1 112 ? 1.201 0.129 -12.634 1.00 96.50 112 GLY A N 1
ATOM 807 C CA . GLY A 1 112 ? 0.823 -1.221 -13.037 1.00 96.50 112 GLY A CA 1
ATOM 808 C C . GLY A 1 112 ? 0.923 -2.265 -11.931 1.00 96.50 112 GLY A C 1
ATOM 809 O O . GLY A 1 112 ? 1.377 -2.005 -10.819 1.00 96.50 112 GLY A O 1
ATOM 810 N N . THR A 1 113 ? 0.490 -3.476 -12.266 1.00 97.19 113 THR A N 1
ATOM 811 C CA . THR A 1 113 ? 0.573 -4.657 -11.408 1.00 97.19 113 THR A CA 1
ATOM 812 C C . THR A 1 113 ? 1.959 -5.297 -11.538 1.00 97.19 113 THR A C 1
ATOM 814 O O . THR A 1 113 ? 2.366 -5.603 -12.662 1.00 97.19 113 THR A O 1
ATOM 817 N N . PRO A 1 114 ? 2.684 -5.551 -10.434 1.00 97.31 114 PRO A N 1
ATOM 818 C CA . PRO A 1 114 ? 3.956 -6.255 -10.495 1.00 97.31 114 PRO A CA 1
ATOM 819 C C . PRO A 1 114 ? 3.735 -7.735 -10.828 1.00 97.31 114 PRO A C 1
ATOM 821 O O . PRO A 1 114 ? 2.983 -8.435 -10.144 1.00 97.31 114 PRO A O 1
ATOM 824 N N . VAL A 1 115 ? 4.412 -8.211 -11.866 1.00 97.62 115 VAL A N 1
ATOM 825 C CA . VAL A 1 115 ? 4.473 -9.614 -12.289 1.00 97.62 115 VAL A CA 1
ATOM 826 C C . VAL A 1 115 ? 5.927 -10.075 -12.349 1.00 97.62 115 VAL A C 1
ATOM 828 O O . VAL A 1 115 ? 6.855 -9.273 -12.247 1.00 97.62 115 VAL A O 1
ATOM 831 N N . ARG A 1 116 ? 6.144 -11.379 -12.511 1.00 97.12 116 ARG A N 1
ATOM 832 C CA . ARG A 1 116 ? 7.479 -11.955 -12.690 1.00 97.12 116 ARG A CA 1
ATOM 833 C C . ARG A 1 116 ? 7.410 -13.145 -13.654 1.00 97.12 116 ARG A C 1
ATOM 835 O O . ARG A 1 116 ? 7.371 -14.294 -13.204 1.00 97.12 116 ARG A O 1
ATOM 842 N N . PRO A 1 117 ? 7.411 -12.900 -14.978 1.00 95.88 117 PRO A N 1
ATOM 843 C CA . PRO A 1 117 ? 7.278 -13.962 -15.974 1.00 95.88 117 PRO A CA 1
ATOM 844 C C . PRO A 1 117 ? 8.376 -15.028 -15.876 1.00 95.88 117 PRO A C 1
ATOM 846 O O . PRO A 1 117 ? 8.097 -16.207 -16.066 1.00 95.88 117 PRO A O 1
ATOM 849 N N . GLY A 1 118 ? 9.602 -14.641 -15.493 1.00 94.25 118 GLY A N 1
ATOM 850 C CA . GLY A 1 118 ? 10.715 -15.575 -15.270 1.00 94.25 118 GLY A CA 1
ATOM 851 C C . GLY A 1 118 ? 10.480 -16.606 -14.155 1.00 94.25 118 GLY A C 1
ATOM 852 O O . GLY A 1 118 ? 11.153 -17.629 -14.125 1.00 94.25 118 GLY A O 1
ATOM 853 N N . GLU A 1 119 ? 9.502 -16.375 -13.274 1.00 94.00 119 GLU A N 1
ATOM 854 C CA . GLU A 1 119 ? 9.056 -17.320 -12.238 1.00 94.00 119 GLU A CA 1
ATOM 855 C C . GLU A 1 119 ? 7.685 -17.945 -12.569 1.00 94.00 119 GLU A C 1
ATOM 857 O O . GLU A 1 119 ? 7.022 -18.499 -11.694 1.00 94.00 119 GLU A O 1
ATOM 862 N N . GLY A 1 120 ? 7.216 -17.825 -13.816 1.00 94.69 120 GLY A N 1
ATOM 863 C CA . GLY A 1 120 ? 5.890 -18.295 -14.229 1.00 94.69 120 GLY A CA 1
ATOM 864 C C . GLY A 1 120 ? 4.732 -17.454 -13.682 1.00 94.69 120 GLY A C 1
ATOM 865 O O . GLY A 1 120 ? 3.591 -17.909 -13.668 1.00 94.69 120 GLY A O 1
ATOM 866 N N . CYS A 1 121 ? 5.001 -16.231 -13.218 1.00 95.75 121 CYS A N 1
ATOM 867 C CA . CYS A 1 121 ? 4.002 -15.363 -12.613 1.00 95.75 121 CYS A CA 1
ATOM 868 C C . CYS A 1 121 ? 3.591 -14.234 -13.554 1.00 95.75 121 CYS A C 1
ATOM 870 O O . CYS A 1 121 ? 4.258 -13.202 -13.621 1.00 95.75 121 CYS A O 1
ATOM 872 N N . GLY A 1 122 ? 2.468 -14.426 -14.247 1.00 94.12 122 GLY A N 1
ATOM 873 C CA . GLY A 1 122 ? 1.915 -13.447 -15.181 1.00 94.12 122 GLY A CA 1
ATOM 874 C C . GLY A 1 122 ? 2.754 -13.257 -16.450 1.00 94.12 122 GLY A C 1
ATOM 875 O O . GLY A 1 122 ? 3.739 -13.954 -16.689 1.00 94.12 122 GLY A O 1
ATOM 876 N N . VAL A 1 123 ? 2.341 -12.295 -17.275 1.00 96.00 123 VAL A N 1
ATOM 877 C CA . VAL A 1 123 ? 3.008 -11.901 -18.525 1.00 96.00 123 VAL A CA 1
ATOM 878 C C . VAL A 1 123 ? 3.187 -10.387 -18.509 1.00 96.00 123 VAL A C 1
ATOM 880 O O . VAL A 1 123 ? 2.267 -9.670 -18.120 1.00 96.00 123 VAL A O 1
ATOM 883 N N . ALA A 1 124 ? 4.363 -9.900 -18.906 1.00 95.25 124 ALA A N 1
ATOM 884 C CA . ALA A 1 124 ? 4.632 -8.467 -18.949 1.00 95.25 124 ALA A CA 1
ATOM 885 C C . ALA A 1 124 ? 3.841 -7.771 -20.072 1.00 95.25 124 ALA A C 1
ATOM 887 O O . ALA A 1 124 ? 3.655 -8.319 -21.158 1.00 95.25 124 ALA A O 1
ATOM 888 N N . GLY A 1 125 ? 3.398 -6.543 -19.816 1.00 93.69 125 GLY A N 1
ATOM 889 C CA . GLY A 1 125 ? 2.611 -5.726 -20.735 1.00 93.69 125 GLY A CA 1
ATOM 890 C C . GLY A 1 125 ? 2.446 -4.298 -20.213 1.00 93.69 125 GLY A C 1
ATOM 891 O O . GLY A 1 125 ? 3.042 -3.928 -19.207 1.00 93.69 125 GLY A O 1
ATOM 892 N N . ALA A 1 126 ? 1.605 -3.495 -20.871 1.00 88.31 126 ALA A N 1
ATOM 893 C CA . ALA A 1 126 ? 1.482 -2.057 -20.588 1.00 88.31 126 ALA A CA 1
ATOM 894 C C . ALA A 1 126 ? 1.213 -1.712 -19.106 1.00 88.31 126 ALA A C 1
ATOM 896 O O . ALA A 1 126 ? 1.718 -0.708 -18.615 1.00 88.31 126 ALA A O 1
ATOM 897 N N . HIS A 1 127 ? 0.465 -2.560 -18.390 1.00 92.69 127 HIS A N 1
ATOM 898 C CA . HIS A 1 127 ? 0.151 -2.398 -16.962 1.00 92.69 127 HIS A CA 1
ATOM 899 C C . HIS A 1 127 ? 0.502 -3.636 -16.124 1.00 92.69 127 HIS A C 1
ATOM 901 O O . HIS A 1 127 ? 0.039 -3.768 -14.994 1.00 92.69 127 HIS A O 1
ATOM 907 N N . PHE A 1 128 ? 1.316 -4.539 -16.673 1.00 96.19 128 PHE A N 1
ATOM 908 C CA . PHE A 1 128 ? 1.851 -5.708 -15.979 1.00 96.19 128 PHE A CA 1
ATOM 909 C C . PHE A 1 128 ? 3.370 -5.628 -16.065 1.00 96.19 128 PHE A C 1
ATOM 911 O O . PHE A 1 128 ? 3.957 -5.864 -17.118 1.00 96.19 128 PHE A O 1
ATOM 918 N N . LEU A 1 129 ? 4.005 -5.212 -14.977 1.00 97.12 129 LEU A N 1
ATOM 919 C CA . LEU A 1 129 ? 5.396 -4.775 -14.978 1.00 97.12 129 LEU A CA 1
ATOM 920 C C . LEU A 1 129 ? 6.285 -5.867 -14.390 1.00 97.12 129 LEU A C 1
ATOM 922 O O . LEU A 1 129 ? 6.000 -6.381 -13.311 1.00 97.12 129 LEU A O 1
ATOM 926 N N . ASP A 1 130 ? 7.352 -6.233 -15.097 1.00 96.56 130 ASP A N 1
ATOM 927 C CA . ASP A 1 130 ? 8.270 -7.281 -14.650 1.00 96.56 130 ASP A CA 1
ATOM 928 C C . ASP A 1 130 ? 9.125 -6.789 -13.469 1.00 96.56 130 ASP A C 1
ATOM 930 O O . ASP A 1 130 ? 10.152 -6.137 -13.656 1.00 96.56 130 ASP A O 1
ATOM 934 N N . ALA A 1 131 ? 8.699 -7.102 -12.242 1.00 96.50 131 ALA A N 1
ATOM 935 C CA . ALA A 1 131 ? 9.348 -6.651 -11.010 1.00 96.50 131 ALA A CA 1
ATOM 936 C C . ALA A 1 131 ? 9.332 -7.695 -9.883 1.00 96.50 131 ALA A C 1
ATOM 938 O O . ALA A 1 131 ? 10.378 -8.032 -9.339 1.00 96.50 131 ALA A O 1
ATOM 939 N N . ILE A 1 132 ? 8.168 -8.220 -9.513 1.00 97.75 132 ILE A N 1
ATOM 940 C CA . ILE A 1 132 ? 8.009 -9.217 -8.446 1.00 97.75 132 ILE A CA 1
ATOM 941 C C . ILE A 1 132 ? 6.660 -9.910 -8.629 1.00 97.75 132 ILE A C 1
ATOM 943 O O . ILE A 1 132 ? 5.721 -9.314 -9.148 1.00 97.75 132 ILE A O 1
ATOM 947 N N . CYS A 1 133 ? 6.530 -11.169 -8.214 1.00 97.44 133 CYS A N 1
ATOM 948 C CA . CYS A 1 133 ? 5.264 -11.885 -8.334 1.00 97.44 133 CYS A CA 1
ATOM 949 C C . CYS A 1 133 ? 4.252 -11.464 -7.254 1.00 97.44 133 CYS A C 1
ATOM 951 O O . CYS A 1 133 ? 4.059 -12.181 -6.270 1.00 97.44 133 CYS A O 1
ATOM 953 N N . SER A 1 134 ? 3.585 -10.320 -7.430 1.00 97.31 134 SER A N 1
ATOM 954 C CA . SER A 1 134 ? 2.636 -9.788 -6.435 1.00 97.31 134 SER A CA 1
ATOM 955 C C . SER A 1 134 ? 1.575 -10.808 -6.007 1.00 97.31 134 SER A C 1
ATOM 957 O O . SER A 1 134 ? 1.346 -11.003 -4.815 1.00 97.31 134 SER A O 1
ATOM 959 N N . SER A 1 135 ? 1.001 -11.551 -6.957 1.00 95.88 135 SER A N 1
ATOM 960 C CA . SER A 1 135 ? -0.034 -12.552 -6.680 1.00 95.88 135 SER A CA 1
ATOM 961 C C . SER A 1 135 ? 0.448 -13.698 -5.785 1.00 95.88 135 SER A C 1
ATOM 963 O O . SER A 1 135 ? -0.313 -14.156 -4.939 1.00 95.88 135 SER A O 1
ATOM 965 N N . ARG A 1 136 ? 1.707 -14.143 -5.914 1.00 96.31 136 ARG A N 1
ATOM 966 C CA . ARG A 1 136 ? 2.274 -15.190 -5.042 1.00 96.31 136 ARG A CA 1
ATOM 967 C C . ARG A 1 136 ? 2.443 -14.691 -3.614 1.00 96.31 136 ARG A C 1
ATOM 969 O O . ARG A 1 136 ? 2.153 -15.434 -2.681 1.00 96.31 136 ARG A O 1
ATOM 976 N N . TYR A 1 137 ? 2.897 -13.450 -3.447 1.00 97.00 137 TYR A N 1
ATOM 977 C CA . TYR A 1 137 ? 3.018 -12.831 -2.128 1.00 97.00 137 TYR A CA 1
ATOM 978 C C . TYR A 1 137 ? 1.641 -12.657 -1.479 1.00 97.00 137 TYR A C 1
ATOM 980 O O . TYR A 1 137 ? 1.457 -13.117 -0.360 1.00 97.00 137 TYR A O 1
ATOM 988 N N . ILE A 1 138 ? 0.653 -12.121 -2.205 1.00 96.81 138 ILE A N 1
ATOM 989 C CA . ILE A 1 138 ? -0.729 -11.991 -1.710 1.00 96.81 138 ILE A CA 1
ATOM 990 C C . ILE A 1 138 ? -1.300 -13.356 -1.304 1.00 96.81 138 ILE A C 1
ATOM 992 O O . ILE A 1 138 ? -1.822 -13.500 -0.202 1.00 96.81 138 ILE A O 1
ATOM 996 N N . ALA A 1 139 ? -1.173 -14.373 -2.164 1.00 96.06 139 ALA A N 1
ATOM 997 C CA . ALA A 1 139 ? -1.699 -15.706 -1.881 1.00 96.06 139 ALA A CA 1
ATOM 998 C C . ALA A 1 139 ? -1.071 -16.312 -0.621 1.00 96.06 139 ALA A C 1
ATOM 1000 O O . ALA A 1 139 ? -1.785 -16.834 0.231 1.00 96.06 139 ALA A O 1
ATOM 1001 N N . ARG A 1 140 ? 0.25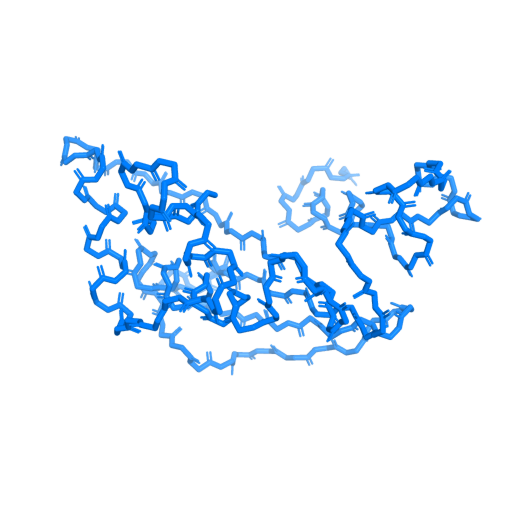5 -16.216 -0.475 1.00 95.19 140 ARG A N 1
ATOM 1002 C CA . ARG A 1 140 ? 0.966 -16.710 0.710 1.00 95.19 140 ARG A CA 1
ATOM 1003 C C . ARG A 1 140 ? 0.510 -15.983 1.970 1.00 95.19 140 ARG A C 1
ATOM 1005 O O . ARG A 1 140 ? 0.246 -16.610 2.988 1.00 95.19 140 ARG A O 1
ATOM 1012 N N . ASP A 1 141 ? 0.421 -14.664 1.894 1.00 94.81 141 ASP A N 1
ATOM 1013 C CA . ASP A 1 141 ? 0.101 -13.815 3.035 1.00 94.81 141 ASP A CA 1
ATOM 1014 C C . ASP A 1 141 ? -1.323 -14.028 3.552 1.00 94.81 141 ASP A C 1
ATOM 1016 O O . ASP A 1 141 ? -1.583 -13.842 4.736 1.00 94.81 141 ASP A O 1
ATOM 1020 N N . TRP A 1 142 ? -2.232 -14.451 2.676 1.00 94.00 142 TRP A N 1
ATOM 1021 C CA . TRP A 1 142 ? -3.602 -14.825 3.026 1.00 94.00 142 TRP A CA 1
ATOM 1022 C C . TRP A 1 142 ? -3.768 -16.326 3.305 1.00 94.00 142 TRP A C 1
ATOM 1024 O O . TRP A 1 142 ? -4.892 -16.799 3.452 1.00 94.00 142 TRP A O 1
ATOM 1034 N N . GLY A 1 143 ? -2.669 -17.086 3.375 1.00 93.94 143 GLY A N 1
ATOM 1035 C CA . GLY A 1 143 ? -2.697 -18.516 3.687 1.00 93.94 143 GLY A CA 1
ATOM 1036 C C . GLY A 1 143 ? -3.318 -19.388 2.591 1.00 93.94 143 GLY A C 1
ATOM 1037 O O . GLY A 1 143 ? -3.833 -20.463 2.880 1.00 93.94 143 GLY A O 1
ATOM 1038 N N . LEU A 1 144 ? -3.285 -18.944 1.333 1.00 92.88 144 LEU A N 1
ATOM 1039 C CA . LEU A 1 144 ? -3.916 -19.620 0.192 1.00 92.88 144 LEU A CA 1
ATOM 1040 C C . LEU A 1 144 ? -2.974 -20.581 -0.554 1.00 92.88 144 LEU A C 1
ATOM 1042 O O . LEU A 1 144 ? -3.352 -21.115 -1.594 1.00 92.88 144 LEU A O 1
ATOM 1046 N N . THR A 1 145 ? -1.737 -20.768 -0.080 1.00 85.81 145 THR A N 1
ATOM 1047 C CA . THR A 1 145 ? -0.688 -21.482 -0.832 1.00 85.81 145 THR A CA 1
ATOM 1048 C C . THR A 1 145 ? -0.525 -22.972 -0.532 1.00 85.81 145 THR A C 1
ATOM 1050 O O . THR A 1 145 ? 0.209 -23.601 -1.286 1.00 85.81 145 THR A O 1
ATOM 1053 N N . GLY A 1 146 ? -1.242 -23.536 0.450 1.00 64.69 146 GLY A N 1
ATOM 1054 C CA . GLY A 1 146 ? -1.262 -24.985 0.729 1.00 64.69 146 GLY A CA 1
ATOM 1055 C C . GLY A 1 146 ? 0.009 -25.560 1.348 1.00 64.69 146 GLY A C 1
ATOM 1056 O O . GLY A 1 146 ? 1.118 -25.100 1.003 1.00 64.69 146 GLY A O 1
#

Radius of gyration: 15.56 Å; chains: 1; bounding box: 38×40×39 Å